Protein AF-A0A534NKT2-F1 (afdb_monomer)

Secondary structure (DSSP, 8-state):
--HHHHHHHHHH-TTTEEEEEEETTEEEEEE-GGGHHHHHHHHHHSTT---EEEEEEEEE-TT--STTSSSTTTTTS---HHHHTTSPPPSS-EEEEEEEEETTTTEEE-

Foldseek 3Di:
DVVVVVVVCCVVPVVFFPDWDADPQATETHGDPVCVVVSVCCCCVHPVVQVDFPDKDKDFCQQPDDPVPDDVVVVPDCPDPVVSVPGDGDVVRMDIDTWTAHPPVRGIYD

Radius of gyration: 16.21 Å; Cα contacts (8 Å, |Δi|>4): 153; chains: 1; bounding box: 29×30×46 Å

pLDDT: mean 83.08, std 17.92, range [39.78, 97.94]

Solvent-accessible surface area (backbone atoms only — not comparable to full-atom values): 6521 Å² total; per-residue (Å²): 126,48,60,70,58,56,50,52,44,44,73,76,35,51,91,39,48,76,48,71,49,77,55,100,75,47,40,36,57,45,58,42,78,89,45,48,66,59,49,53,47,48,36,31,75,39,94,62,36,33,72,40,78,76,51,75,50,76,45,81,32,54,65,48,85,51,79,91,61,27,71,71,46,58,76,76,43,87,72,55,71,75,69,56,74,74,50,70,72,41,86,80,34,66,47,77,44,55,33,33,26,9,82,86,74,71,42,54,46,48

Structure (mmCIF, N/CA/C/O backbone):
data_AF-A0A534NKT2-F1
#
_entry.id   AF-A0A534NKT2-F1
#
loop_
_atom_site.group_PDB
_atom_site.id
_atom_site.type_symbol
_atom_site.label_atom_id
_atom_site.label_alt_id
_atom_site.label_comp_id
_atom_site.label_asym_id
_atom_site.label_entity_id
_atom_site.label_seq_id
_atom_site.pdbx_PDB_ins_code
_atom_site.Cartn_x
_atom_site.Cartn_y
_atom_site.Cartn_z
_atom_site.occupancy
_atom_site.B_iso_or_equiv
_atom_site.auth_seq_id
_atom_site.auth_comp_id
_atom_site.auth_asym_id
_atom_site.auth_atom_id
_atom_site.pdbx_PDB_model_num
ATOM 1 N N . MET A 1 1 ? 0.433 12.984 10.868 1.00 61.69 1 MET A N 1
ATOM 2 C CA . MET A 1 1 ? 1.452 12.058 10.331 1.00 61.69 1 MET A CA 1
ATOM 3 C C . MET A 1 1 ? 1.027 10.644 10.672 1.00 61.69 1 MET A C 1
ATOM 5 O O . MET A 1 1 ? 0.482 10.448 11.755 1.00 61.69 1 MET A O 1
ATOM 9 N N . ALA A 1 2 ? 1.189 9.703 9.745 1.00 78.62 2 ALA A N 1
ATOM 10 C CA . ALA A 1 2 ? 0.714 8.323 9.889 1.00 78.62 2 ALA A CA 1
ATOM 11 C C . ALA A 1 2 ? 1.877 7.336 10.116 1.00 78.62 2 ALA A C 1
ATOM 13 O O . ALA A 1 2 ? 1.708 6.138 9.929 1.00 78.62 2 ALA A O 1
ATOM 14 N N . GLN A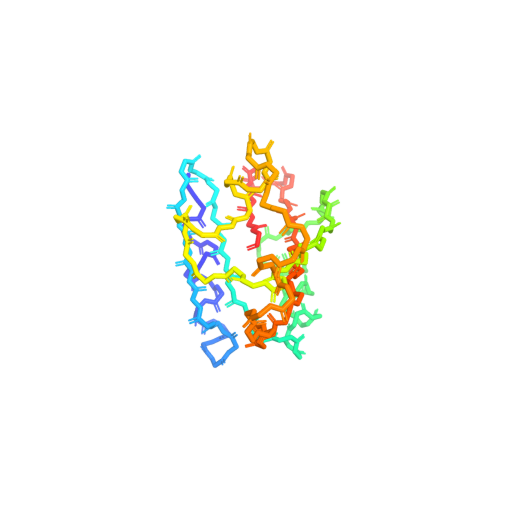 1 3 ? 3.027 7.832 10.590 1.00 86.38 3 GLN A N 1
ATOM 15 C CA . GLN A 1 3 ? 4.228 7.047 10.903 1.00 86.38 3 GLN A CA 1
ATOM 16 C C . GLN A 1 3 ? 3.937 5.780 11.726 1.00 86.38 3 GLN A C 1
ATOM 18 O O . GLN A 1 3 ? 4.457 4.718 11.410 1.00 86.38 3 GLN A O 1
ATOM 23 N N . ALA A 1 4 ? 3.012 5.849 12.688 1.00 89.69 4 ALA A N 1
ATOM 24 C CA . ALA A 1 4 ? 2.597 4.689 13.481 1.00 89.69 4 ALA A CA 1
ATOM 25 C C . ALA A 1 4 ? 2.053 3.514 12.638 1.00 89.69 4 ALA A C 1
ATOM 27 O O . ALA A 1 4 ? 2.177 2.365 13.041 1.00 89.69 4 ALA A O 1
ATOM 28 N N . LEU A 1 5 ? 1.456 3.776 11.469 1.00 91.69 5 LEU A N 1
ATOM 29 C CA . LEU A 1 5 ? 0.996 2.732 10.544 1.00 91.69 5 LEU A CA 1
ATOM 30 C C . LEU A 1 5 ? 2.153 2.109 9.766 1.00 91.69 5 LEU A C 1
ATOM 32 O O . LEU A 1 5 ? 2.127 0.912 9.493 1.00 91.69 5 LEU A O 1
ATOM 36 N N . VAL A 1 6 ? 3.160 2.911 9.421 1.00 92.81 6 VAL A N 1
ATOM 37 C CA . VAL A 1 6 ? 4.388 2.418 8.787 1.00 92.81 6 VAL A CA 1
ATOM 38 C C . VAL A 1 6 ? 5.133 1.506 9.758 1.00 92.81 6 VAL A C 1
ATOM 40 O O . VAL A 1 6 ? 5.539 0.412 9.373 1.00 92.81 6 VAL A O 1
ATOM 43 N N . ASP A 1 7 ? 5.253 1.923 11.018 1.00 93.81 7 ASP A N 1
ATOM 44 C CA . ASP A 1 7 ? 5.906 1.138 12.067 1.00 93.81 7 ASP A CA 1
ATOM 45 C C . ASP A 1 7 ? 5.126 -0.158 12.339 1.00 93.81 7 ASP A C 1
ATOM 47 O O . ASP A 1 7 ? 5.702 -1.242 12.296 1.00 93.81 7 ASP A O 1
ATOM 51 N N . LEU A 1 8 ? 3.791 -0.079 12.447 1.00 94.44 8 LEU A N 1
ATOM 52 C CA . LEU A 1 8 ? 2.919 -1.251 12.583 1.00 94.44 8 LEU A CA 1
ATOM 53 C C . LEU A 1 8 ? 3.139 -2.281 11.460 1.00 94.44 8 LEU A C 1
ATOM 55 O O . LEU A 1 8 ? 3.193 -3.484 11.721 1.00 94.44 8 LEU A O 1
ATOM 59 N N . LEU A 1 9 ? 3.256 -1.826 10.209 1.00 95.25 9 LEU A N 1
ATOM 60 C CA . LEU A 1 9 ? 3.508 -2.706 9.067 1.00 95.25 9 LEU A CA 1
ATOM 61 C C . LEU A 1 9 ? 4.918 -3.298 9.097 1.00 95.25 9 LEU A C 1
ATOM 63 O O . LEU A 1 9 ? 5.078 -4.478 8.804 1.00 95.25 9 LEU A O 1
ATOM 67 N N . ARG A 1 10 ? 5.934 -2.520 9.478 1.00 94.75 10 ARG A N 1
ATOM 68 C CA . ARG A 1 10 ? 7.313 -3.018 9.607 1.00 94.75 10 ARG A CA 1
ATOM 69 C C . ARG A 1 10 ? 7.442 -4.086 10.690 1.00 94.75 10 ARG A C 1
ATOM 71 O O . ARG A 1 10 ? 8.152 -5.064 10.473 1.00 94.75 10 ARG A O 1
ATOM 78 N N . ASP A 1 11 ? 6.734 -3.926 11.803 1.00 96.00 11 ASP A N 1
ATOM 79 C CA . ASP A 1 11 ? 6.794 -4.864 12.925 1.00 96.00 11 ASP A CA 1
ATOM 80 C C . ASP A 1 11 ? 6.085 -6.188 12.610 1.00 96.00 11 ASP A C 1
ATOM 82 O O . ASP A 1 11 ? 6.589 -7.257 12.949 1.00 96.00 11 ASP A O 1
ATOM 86 N N . ASN A 1 12 ? 4.940 -6.137 11.920 1.00 97.00 12 ASN A N 1
ATOM 87 C CA . ASN A 1 12 ? 4.133 -7.329 11.623 1.00 97.00 12 ASN A CA 1
ATOM 88 C C . ASN A 1 12 ? 4.497 -8.003 10.287 1.00 97.00 12 ASN A C 1
ATOM 90 O O . ASN A 1 12 ? 4.255 -9.195 10.120 1.00 97.00 12 ASN A O 1
ATOM 94 N N . PHE A 1 13 ? 5.085 -7.266 9.340 1.00 96.88 13 PHE A N 1
ATOM 95 C CA . PHE A 1 13 ? 5.358 -7.723 7.970 1.00 96.88 13 PHE A CA 1
ATOM 96 C C . PHE A 1 13 ? 6.792 -7.410 7.522 1.00 96.88 13 PHE A C 1
ATOM 98 O O . PHE A 1 13 ? 7.027 -7.051 6.367 1.00 96.88 13 PHE A O 1
ATOM 105 N N . LYS A 1 14 ? 7.767 -7.559 8.425 1.00 94.75 14 LYS A N 1
ATOM 106 C CA . LYS A 1 14 ? 9.173 -7.180 8.204 1.00 94.75 14 LYS A CA 1
ATOM 107 C C . LYS A 1 14 ? 9.761 -7.674 6.877 1.00 94.75 14 LYS A C 1
ATOM 109 O O . LYS A 1 14 ? 10.390 -6.900 6.168 1.00 94.75 14 LYS A O 1
ATOM 114 N N . GLU A 1 15 ? 9.525 -8.936 6.527 1.00 95.50 15 GLU A N 1
ATOM 115 C CA . GLU A 1 15 ? 10.055 -9.542 5.294 1.00 95.50 15 GLU A CA 1
ATOM 116 C C . GLU A 1 15 ? 9.330 -9.070 4.025 1.00 95.50 15 GLU A C 1
ATOM 118 O O . GLU A 1 15 ? 9.883 -9.136 2.924 1.00 95.50 15 GLU A O 1
ATOM 123 N N . ALA A 1 16 ? 8.087 -8.601 4.162 1.00 96.94 16 ALA A N 1
ATOM 124 C CA . ALA A 1 16 ? 7.276 -8.130 3.049 1.00 96.94 16 ALA A CA 1
ATOM 125 C C . ALA A 1 16 ? 7.453 -6.634 2.776 1.00 96.94 16 ALA A C 1
ATOM 127 O O . ALA A 1 16 ? 7.267 -6.218 1.635 1.00 96.94 16 ALA A O 1
ATOM 128 N N . VAL A 1 17 ? 7.803 -5.826 3.781 1.00 96.75 17 VAL A N 1
ATOM 129 C CA . VAL A 1 17 ? 8.064 -4.390 3.613 1.00 96.75 17 VAL A CA 1
ATOM 130 C C . VAL A 1 17 ? 9.444 -4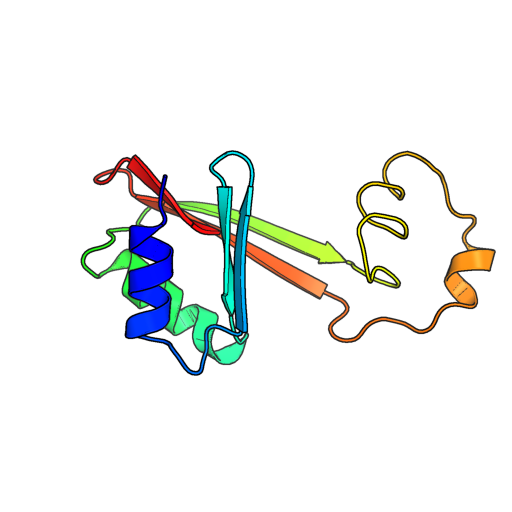.185 2.985 1.00 96.75 17 VAL A C 1
ATOM 132 O O . VAL A 1 17 ? 10.470 -4.467 3.593 1.00 96.75 17 VAL A O 1
ATOM 135 N N . LEU A 1 18 ? 9.467 -3.664 1.759 1.00 94.69 18 LEU A N 1
ATOM 136 C CA . LEU A 1 18 ? 10.690 -3.408 0.993 1.00 94.69 18 LEU A CA 1
ATOM 137 C C . LEU A 1 18 ? 11.260 -2.017 1.280 1.00 94.69 18 LEU A C 1
ATOM 139 O O . LEU A 1 18 ? 12.472 -1.842 1.381 1.00 94.69 18 LEU A O 1
ATOM 143 N N . SER A 1 19 ? 10.390 -1.015 1.398 1.00 93.31 19 SER A N 1
ATOM 144 C CA . SER A 1 19 ? 10.766 0.353 1.750 1.00 93.31 19 SER A CA 1
ATOM 145 C C . SER A 1 19 ? 9.549 1.146 2.219 1.00 93.31 19 SER A C 1
ATOM 147 O O . SER A 1 19 ? 8.405 0.707 2.091 1.00 93.31 19 SER A O 1
ATOM 149 N N . SER A 1 20 ? 9.780 2.333 2.771 1.00 92.75 20 SER A N 1
ATOM 150 C CA . SER A 1 20 ? 8.711 3.293 3.026 1.00 92.75 20 SER A CA 1
ATOM 151 C C . SER A 1 20 ? 9.196 4.709 2.770 1.00 92.75 20 SER A C 1
ATOM 153 O O . SER A 1 20 ? 10.379 5.011 2.932 1.00 92.75 20 SER A O 1
ATOM 155 N N . HIS A 1 21 ? 8.270 5.582 2.414 1.00 87.81 21 HIS A N 1
ATOM 156 C CA . HIS A 1 21 ? 8.533 6.975 2.106 1.00 87.81 21 HIS A CA 1
ATOM 157 C C . HIS A 1 21 ? 7.457 7.853 2.737 1.00 87.81 21 HIS A C 1
ATOM 159 O O . HIS A 1 21 ? 6.290 7.472 2.781 1.00 87.81 21 HIS A O 1
ATOM 165 N N . SER A 1 22 ? 7.863 9.028 3.206 1.00 87.75 22 SER A N 1
ATOM 166 C CA . SER A 1 22 ? 6.963 10.034 3.755 1.00 87.75 22 SER A CA 1
ATOM 167 C C . SER A 1 22 ? 7.204 11.343 3.028 1.00 87.75 22 SER A C 1
ATOM 169 O O . SER A 1 22 ? 8.303 11.897 3.088 1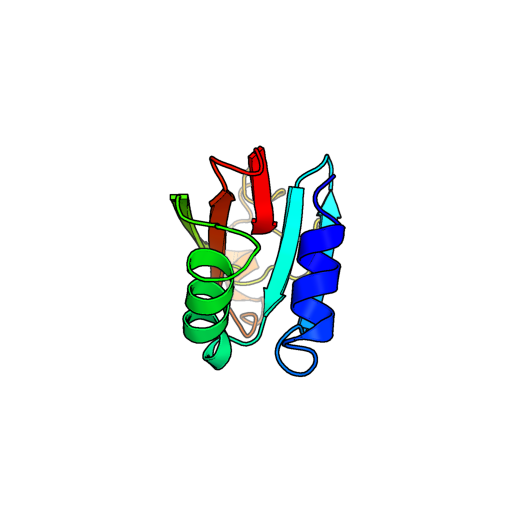.00 87.75 22 SER A O 1
ATOM 171 N N . HIS A 1 23 ? 6.193 11.847 2.325 1.00 83.62 23 HIS A N 1
ATOM 172 C CA . HIS A 1 23 ? 6.297 13.138 1.653 1.00 83.62 23 HIS A CA 1
ATOM 173 C C . HIS A 1 23 ? 5.006 13.924 1.772 1.00 83.62 23 HIS A C 1
ATOM 175 O O . HIS A 1 23 ? 3.941 13.460 1.381 1.00 83.62 23 HIS A O 1
ATOM 181 N N . ARG A 1 24 ? 5.098 15.141 2.321 1.00 85.38 24 ARG A N 1
ATOM 182 C CA . ARG A 1 24 ? 3.952 16.056 2.498 1.00 85.38 24 ARG A CA 1
ATOM 183 C C . ARG A 1 24 ? 2.761 15.411 3.232 1.00 85.38 24 ARG A C 1
ATOM 185 O O . ARG A 1 24 ? 1.611 15.740 2.963 1.00 85.38 24 ARG A O 1
ATOM 192 N N . GLY A 1 25 ? 3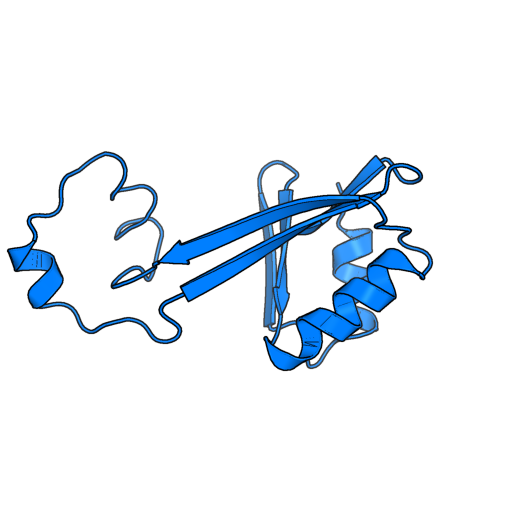.043 14.507 4.174 1.00 82.25 25 GLY A N 1
ATOM 193 C CA . GLY A 1 25 ? 2.028 13.795 4.956 1.00 82.25 25 GLY A CA 1
ATOM 194 C C . GLY A 1 25 ? 1.379 12.604 4.243 1.00 82.25 25 GLY A C 1
ATOM 195 O O . GLY A 1 25 ? 0.418 12.045 4.772 1.00 82.25 25 GLY A O 1
ATOM 196 N N . ASP A 1 26 ? 1.891 12.218 3.075 1.00 84.00 26 ASP A N 1
ATOM 197 C CA . ASP A 1 26 ? 1.541 10.988 2.373 1.00 84.00 26 ASP A CA 1
ATOM 198 C C . ASP A 1 26 ? 2.554 9.897 2.736 1.00 84.00 26 ASP A C 1
ATOM 200 O O . ASP A 1 26 ? 3.714 9.946 2.321 1.00 84.00 26 ASP A O 1
ATOM 204 N N . GLU A 1 27 ? 2.110 8.947 3.557 1.00 91.94 27 GLU A N 1
ATOM 205 C CA . GLU A 1 27 ? 2.904 7.777 3.924 1.00 91.94 27 GLU A CA 1
ATOM 206 C C . GLU A 1 27 ? 2.695 6.685 2.878 1.00 91.94 27 GLU A C 1
ATOM 208 O O . GLU A 1 27 ? 1.561 6.260 2.630 1.00 91.94 27 GLU A O 1
ATOM 213 N N . VAL A 1 28 ? 3.794 6.221 2.297 1.00 93.19 28 VAL A N 1
ATOM 214 C CA . VAL A 1 28 ? 3.820 5.157 1.296 1.00 93.19 28 VAL A CA 1
ATOM 215 C C . VAL A 1 28 ? 4.653 3.998 1.826 1.00 93.19 28 VAL A C 1
ATOM 217 O O . VAL A 1 28 ? 5.776 4.207 2.291 1.00 93.19 28 VAL A O 1
ATOM 220 N N . VAL A 1 29 ? 4.137 2.776 1.730 1.00 95.50 29 VAL A N 1
ATOM 221 C CA . VAL A 1 29 ? 4.859 1.550 2.085 1.00 95.50 29 VAL A CA 1
ATOM 222 C C . VAL A 1 29 ? 4.931 0.647 0.862 1.00 95.50 29 VAL A C 1
ATOM 224 O O . VAL A 1 29 ? 3.924 0.171 0.348 1.00 95.50 29 VAL A O 1
ATOM 227 N N . VAL A 1 30 ? 6.148 0.389 0.390 1.00 95.25 30 VAL A N 1
ATOM 228 C CA . VAL A 1 30 ? 6.385 -0.536 -0.717 1.00 95.25 30 VAL A CA 1
ATOM 229 C C . VAL A 1 30 ? 6.490 -1.937 -0.147 1.00 95.25 30 VAL A C 1
ATOM 231 O O . VAL A 1 30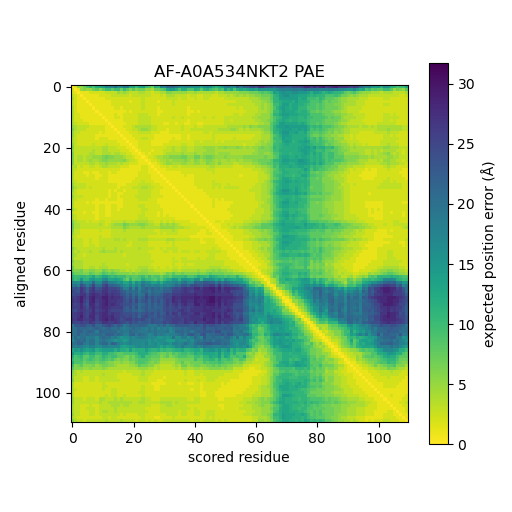 ? 7.320 -2.198 0.726 1.00 95.25 30 VAL A O 1
ATOM 234 N N . VAL A 1 31 ? 5.663 -2.845 -0.656 1.00 96.56 31 VAL A N 1
ATOM 235 C CA . VAL A 1 31 ? 5.581 -4.224 -0.172 1.00 96.56 31 VAL A CA 1
ATOM 236 C C . VAL A 1 31 ? 5.762 -5.231 -1.299 1.00 96.56 31 VAL A C 1
ATOM 238 O O . VAL A 1 31 ? 5.580 -4.919 -2.478 1.00 96.56 31 VAL A O 1
ATOM 241 N N . ARG A 1 32 ? 6.099 -6.465 -0.931 1.00 95.88 32 ARG A N 1
ATOM 242 C CA . ARG A 1 32 ? 6.079 -7.610 -1.839 1.00 95.88 32 ARG A CA 1
ATOM 243 C C . ARG A 1 32 ? 4.665 -7.867 -2.355 1.00 95.88 32 ARG A C 1
ATOM 245 O O . ARG A 1 32 ? 3.689 -7.797 -1.605 1.00 95.88 32 ARG A O 1
ATOM 252 N N . ARG A 1 33 ? 4.558 -8.193 -3.645 1.00 95.50 33 ARG A N 1
ATOM 253 C CA . ARG A 1 33 ? 3.275 -8.377 -4.342 1.00 95.50 33 ARG A CA 1
ATOM 254 C C . ARG A 1 33 ? 2.429 -9.469 -3.690 1.00 95.50 33 ARG A C 1
ATOM 256 O O . ARG A 1 33 ? 1.220 -9.311 -3.549 1.00 95.50 33 ARG A O 1
ATOM 263 N N . GLU A 1 34 ? 3.064 -10.568 -3.315 1.00 97.12 34 GLU A N 1
ATOM 264 C CA . GLU A 1 34 ? 2.445 -11.739 -2.700 1.00 97.12 34 GLU A CA 1
ATOM 265 C C . GLU A 1 34 ? 1.785 -11.432 -1.348 1.00 97.12 34 GLU A C 1
ATOM 267 O O . GLU A 1 34 ? 0.809 -12.082 -0.987 1.00 97.12 34 GLU A O 1
ATOM 272 N N . SER A 1 35 ? 2.246 -10.398 -0.638 1.00 97.62 35 SER A N 1
ATOM 273 C CA . SER A 1 35 ? 1.751 -10.039 0.696 1.00 97.62 35 SER A CA 1
ATOM 274 C C . SER A 1 35 ? 0.623 -9.006 0.679 1.00 97.62 35 SER A C 1
ATOM 276 O O . SER A 1 35 ? 0.012 -8.755 1.716 1.00 97.62 35 SER A O 1
ATOM 278 N N . VAL A 1 36 ? 0.306 -8.407 -0.476 1.00 96.62 36 VAL A N 1
ATOM 279 C CA . VAL A 1 36 ? -0.672 -7.305 -0.578 1.00 96.62 36 VAL A CA 1
ATOM 280 C C . VAL A 1 36 ? -2.030 -7.691 0.009 1.00 96.62 36 VAL A C 1
ATOM 282 O O . VAL A 1 36 ? -2.605 -6.934 0.788 1.00 96.62 36 VAL A O 1
ATOM 285 N N . GLN A 1 37 ? -2.547 -8.877 -0.326 1.00 97.06 37 GLN A N 1
ATOM 286 C CA . GLN A 1 37 ? -3.867 -9.308 0.144 1.00 97.06 37 GLN A CA 1
ATOM 287 C C . GLN A 1 37 ? -3.911 -9.469 1.670 1.00 97.06 37 GLN A C 1
ATOM 289 O O . GLN A 1 37 ? -4.882 -9.051 2.307 1.00 97.06 37 GLN A O 1
ATOM 294 N N . GLU A 1 38 ? -2.873 -10.073 2.246 1.00 97.94 38 GLU A N 1
ATOM 295 C CA . GLU A 1 38 ? -2.760 -10.292 3.686 1.00 97.94 38 GLU A CA 1
ATOM 296 C C . GLU A 1 38 ? -2.632 -8.964 4.436 1.00 97.94 38 GLU A C 1
ATOM 298 O O . GLU A 1 38 ? -3.371 -8.722 5.389 1.00 97.94 38 GLU A O 1
ATOM 303 N N . ILE A 1 39 ? -1.788 -8.058 3.938 1.00 97.44 39 ILE A N 1
ATOM 304 C CA . ILE A 1 39 ? -1.597 -6.720 4.502 1.00 97.44 39 ILE A CA 1
ATOM 305 C C . ILE A 1 39 ? -2.898 -5.913 4.451 1.00 97.44 39 ILE A C 1
ATOM 307 O O . ILE A 1 39 ? -3.295 -5.319 5.454 1.00 97.44 39 ILE A O 1
ATOM 311 N N . CYS A 1 40 ? -3.617 -5.916 3.323 1.00 96.94 40 CYS A N 1
ATOM 312 C CA . CYS A 1 40 ? -4.906 -5.230 3.227 1.00 96.94 40 CYS A CA 1
ATOM 313 C C . CYS A 1 40 ? -5.928 -5.792 4.224 1.00 96.94 40 CYS A C 1
ATOM 315 O O . CYS A 1 40 ? -6.670 -5.021 4.836 1.00 96.94 40 CYS A O 1
ATOM 317 N N . ARG A 1 41 ? -5.964 -7.117 4.418 1.00 97.25 41 ARG A N 1
ATOM 318 C CA . ARG A 1 41 ? -6.841 -7.752 5.412 1.00 97.25 41 ARG A CA 1
ATOM 319 C C . ARG A 1 41 ? -6.457 -7.341 6.833 1.00 97.25 41 ARG A C 1
ATOM 321 O O . ARG A 1 41 ? -7.325 -6.910 7.586 1.00 97.25 41 ARG A O 1
ATOM 328 N N . PHE A 1 42 ? -5.169 -7.392 7.167 1.00 97.50 42 PHE A N 1
ATOM 329 C CA . PHE A 1 42 ? -4.647 -6.965 8.465 1.00 97.50 42 PHE A CA 1
ATOM 330 C C . PHE A 1 42 ? -4.992 -5.502 8.772 1.00 97.50 42 PHE A C 1
ATOM 332 O O . PHE A 1 42 ? -5.510 -5.193 9.844 1.00 97.50 42 PHE A O 1
ATOM 339 N N . LEU A 1 43 ? -4.774 -4.599 7.814 1.00 96.62 43 LEU A N 1
ATOM 340 C CA . LEU A 1 43 ? -5.077 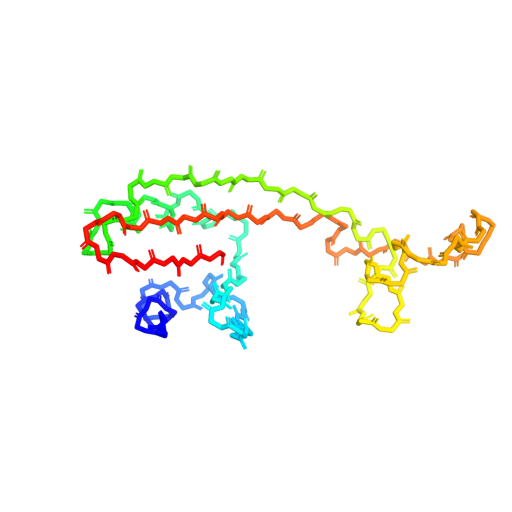-3.178 7.975 1.00 96.62 43 LEU A CA 1
ATOM 341 C C . LEU A 1 43 ? -6.581 -2.918 8.138 1.00 96.62 43 LEU A C 1
ATOM 343 O O . LEU A 1 43 ? -6.973 -2.043 8.913 1.00 96.62 43 LEU A O 1
ATOM 347 N N . LYS A 1 44 ? -7.425 -3.656 7.409 1.00 96.62 44 LYS A N 1
ATOM 348 C CA . LYS A 1 44 ? -8.884 -3.513 7.446 1.00 96.62 44 LYS A CA 1
ATOM 349 C C . LYS A 1 44 ? -9.479 -4.013 8.763 1.00 96.62 44 LYS A C 1
ATOM 351 O O . LYS A 1 44 ? -10.261 -3.289 9.386 1.00 96.62 44 LYS A O 1
ATOM 356 N N . ASP A 1 45 ? -9.131 -5.237 9.151 1.00 96.06 45 ASP A N 1
ATOM 357 C CA . ASP A 1 45 ? -9.792 -5.967 10.238 1.00 96.06 45 ASP A CA 1
ATOM 358 C C . ASP A 1 45 ? -9.093 -5.759 11.594 1.00 96.06 45 ASP A C 1
ATOM 360 O O . ASP A 1 45 ? -9.722 -5.897 12.644 1.00 96.06 45 ASP A O 1
ATOM 364 N N . GLY A 1 46 ? -7.812 -5.381 11.577 1.00 93.44 46 GLY A N 1
ATOM 365 C CA . GLY A 1 46 ? -7.012 -5.117 12.767 1.00 93.44 46 GLY A CA 1
ATOM 366 C C . GLY A 1 46 ? -7.246 -3.739 13.387 1.00 93.44 46 GLY A C 1
ATOM 367 O O . GLY A 1 46 ? -8.201 -3.012 13.091 1.00 93.44 46 GLY A O 1
ATOM 368 N N . GLU A 1 47 ? -6.323 -3.344 14.262 1.00 92.06 47 GLU A N 1
ATOM 369 C CA . GLU A 1 47 ? -6.443 -2.098 15.017 1.00 92.06 47 GLU A CA 1
ATOM 370 C C . GLU A 1 47 ? -6.458 -0.855 14.128 1.00 92.06 47 GLU A C 1
ATOM 372 O O . GLU A 1 47 ? -7.099 0.129 14.493 1.00 92.06 47 GLU A O 1
ATOM 377 N N . ALA A 1 48 ? -5.806 -0.890 12.962 1.00 93.56 48 ALA A N 1
ATOM 378 C CA . ALA A 1 48 ? -5.724 0.237 12.036 1.00 93.56 48 ALA A CA 1
ATOM 379 C C . ALA A 1 48 ? -7.086 0.643 11.437 1.00 93.56 48 ALA A C 1
ATOM 381 O O . ALA A 1 48 ? -7.264 1.809 11.079 1.00 93.56 48 ALA A O 1
ATOM 382 N N . ARG A 1 49 ? -8.069 -0.272 11.379 1.00 96.12 49 ARG A N 1
ATOM 383 C CA . ARG A 1 49 ? -9.435 -0.022 10.874 1.00 96.12 49 ARG A CA 1
ATOM 384 C C . ARG A 1 49 ? -9.454 0.675 9.501 1.00 96.12 49 ARG A C 1
ATOM 386 O O . ARG A 1 49 ? -10.208 1.631 9.303 1.00 96.12 49 ARG A O 1
ATOM 393 N N . MET A 1 50 ? -8.617 0.240 8.560 1.00 96.25 50 MET A N 1
ATOM 394 C CA . MET A 1 50 ? -8.527 0.781 7.193 1.00 96.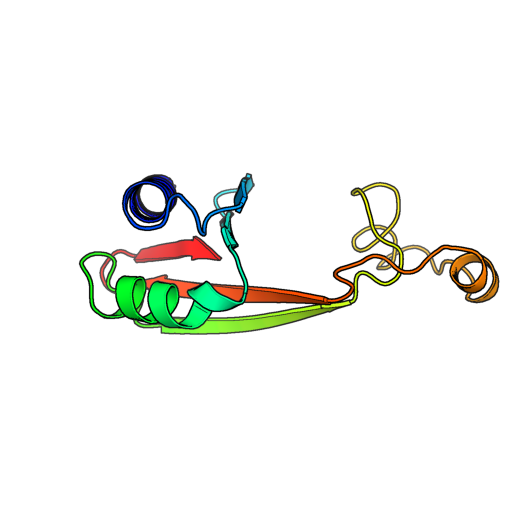25 50 MET A CA 1
ATOM 395 C C . MET A 1 50 ? -9.654 0.236 6.310 1.00 96.25 50 MET A C 1
ATOM 397 O O . MET A 1 50 ? -9.453 -0.622 5.455 1.00 96.25 50 MET A O 1
ATOM 401 N N . GLN A 1 51 ? -10.874 0.696 6.564 1.00 96.12 51 GLN A N 1
ATOM 402 C CA . GLN A 1 51 ? -12.084 0.146 5.946 1.00 96.12 51 GLN A CA 1
ATOM 403 C C . GLN A 1 51 ? -12.440 0.797 4.605 1.00 96.12 51 GLN A C 1
ATOM 405 O O . GLN A 1 51 ? -13.222 0.228 3.846 1.00 96.12 51 GLN A O 1
ATOM 410 N N . LEU A 1 52 ? -11.884 1.976 4.308 1.00 97.06 52 LEU A N 1
ATOM 411 C CA . LEU A 1 52 ? -12.160 2.703 3.075 1.00 97.06 52 LEU A CA 1
ATOM 412 C C . LEU A 1 52 ? -11.003 2.529 2.086 1.00 97.06 52 LEU A C 1
ATOM 414 O O . LEU A 1 52 ? -9.932 3.106 2.268 1.00 97.06 52 LEU A O 1
ATOM 418 N N . LEU A 1 53 ? -11.240 1.786 1.006 1.00 97.06 53 LEU A N 1
ATOM 419 C CA . LEU A 1 53 ? -10.379 1.810 -0.176 1.00 97.06 53 LEU A CA 1
ATOM 420 C C . LEU A 1 53 ? -10.712 3.065 -0.988 1.00 97.06 53 LEU A C 1
ATOM 422 O O . LEU A 1 53 ? -11.811 3.170 -1.527 1.00 97.06 53 LEU A O 1
ATOM 426 N N . ARG A 1 54 ? -9.787 4.026 -1.063 1.00 95.25 54 ARG A N 1
ATOM 427 C CA . ARG A 1 54 ? -10.019 5.284 -1.790 1.00 95.25 54 ARG A CA 1
ATOM 428 C C . ARG A 1 54 ? -9.770 5.129 -3.280 1.00 95.25 54 ARG A C 1
ATOM 430 O O . ARG A 1 54 ? -10.595 5.559 -4.076 1.00 95.25 54 ARG A O 1
ATOM 437 N N . TYR A 1 55 ? -8.647 4.521 -3.651 1.00 95.19 55 TYR A N 1
ATOM 438 C CA . TYR A 1 55 ? -8.348 4.187 -5.040 1.00 95.19 55 TYR A CA 1
ATOM 439 C C . TYR A 1 55 ? -7.293 3.088 -5.142 1.00 95.19 55 TYR A C 1
ATOM 441 O O . TYR A 1 55 ? -6.495 2.873 -4.227 1.00 95.19 55 TYR A O 1
ATOM 449 N N . ILE A 1 56 ? -7.278 2.440 -6.303 1.00 96.38 56 ILE A N 1
ATOM 450 C CA . ILE A 1 56 ? -6.171 1.617 -6.779 1.00 96.38 56 ILE A CA 1
ATOM 451 C C . ILE A 1 56 ? -5.709 2.244 -8.088 1.00 96.38 56 ILE A C 1
ATOM 453 O O . ILE A 1 56 ? -6.530 2.499 -8.968 1.00 96.38 56 ILE A O 1
ATOM 457 N N . ALA A 1 57 ? -4.415 2.514 -8.205 1.00 92.50 57 ALA A N 1
ATOM 458 C CA . ALA A 1 57 ? -3.845 3.126 -9.399 1.00 92.50 57 ALA A CA 1
ATOM 459 C C . ALA A 1 57 ? -2.586 2.379 -9.826 1.00 92.50 57 ALA A C 1
ATOM 461 O O . ALA A 1 57 ? -1.762 2.026 -8.983 1.00 92.50 57 ALA A O 1
ATOM 462 N N . CYS A 1 58 ? -2.434 2.151 -11.130 1.00 89.56 58 CYS A N 1
ATOM 463 C CA . CYS A 1 58 ? -1.230 1.568 -11.703 1.00 89.56 58 CYS A CA 1
ATOM 464 C C . CYS A 1 58 ? -0.444 2.631 -12.467 1.00 89.56 58 CYS A C 1
ATOM 466 O O . CYS A 1 58 ? -1.030 3.414 -13.212 1.00 89.56 58 CYS A O 1
ATOM 468 N N . VAL A 1 59 ? 0.872 2.636 -12.291 1.00 86.81 59 VAL A N 1
ATOM 469 C CA . VAL A 1 59 ? 1.796 3.471 -13.051 1.00 86.81 59 VAL A CA 1
ATOM 470 C C . VAL A 1 59 ? 2.681 2.559 -13.892 1.00 86.81 59 VAL A C 1
ATOM 472 O O . VAL A 1 59 ? 3.334 1.657 -13.361 1.00 86.81 59 VAL A O 1
ATOM 475 N N . ASP A 1 60 ? 2.689 2.798 -15.202 1.00 84.38 60 ASP A N 1
ATOM 476 C CA . ASP A 1 60 ? 3.659 2.209 -16.121 1.00 84.38 60 ASP A CA 1
ATOM 477 C C . ASP A 1 60 ? 4.954 3.018 -16.056 1.00 84.38 60 ASP A C 1
ATOM 479 O O . ASP A 1 60 ? 5.005 4.185 -16.445 1.00 84.38 60 ASP A O 1
ATOM 483 N N . LEU A 1 61 ? 5.994 2.387 -15.527 1.00 79.19 61 LEU A N 1
ATOM 484 C CA . LEU A 1 61 ? 7.311 2.971 -15.360 1.00 79.19 61 LEU A CA 1
ATOM 485 C C . LEU A 1 61 ? 8.257 2.595 -16.493 1.00 79.19 61 LEU A C 1
ATOM 487 O O . LEU A 1 61 ? 9.448 2.670 -16.252 1.00 79.19 61 LEU A O 1
ATOM 491 N N . LEU A 1 62 ? 7.765 2.179 -17.670 1.00 75.50 62 LEU A N 1
ATOM 492 C CA . LEU A 1 62 ? 8.501 1.747 -18.874 1.00 75.50 62 LEU A CA 1
ATOM 493 C C . LEU A 1 62 ? 10.039 1.902 -18.829 1.00 75.50 62 LEU A C 1
ATOM 495 O O . LEU A 1 62 ? 10.737 0.901 -18.955 1.00 75.50 62 LEU A O 1
ATOM 499 N N . THR A 1 63 ? 10.562 3.122 -18.625 1.00 72.31 63 THR A N 1
ATOM 500 C CA . THR A 1 63 ? 12.005 3.421 -18.491 1.00 72.31 63 THR A CA 1
ATOM 501 C C . THR A 1 63 ? 12.391 4.303 -17.274 1.00 72.31 63 THR A C 1
ATOM 503 O O . THR A 1 63 ? 13.394 5.015 -17.338 1.00 72.31 63 THR A O 1
ATOM 506 N N . TYR A 1 64 ? 11.575 4.389 -16.220 1.00 65.69 64 TYR A N 1
ATOM 507 C CA . TYR A 1 64 ? 11.719 5.339 -15.106 1.00 65.69 64 TYR A CA 1
ATOM 508 C C . TYR A 1 64 ? 12.482 4.767 -13.906 1.00 65.69 64 TYR A C 1
ATOM 510 O O . TYR A 1 64 ? 11.973 3.865 -13.243 1.00 65.69 64 TYR A O 1
ATOM 518 N N . ASP A 1 65 ? 13.628 5.370 -13.564 1.00 59.41 65 ASP A N 1
ATOM 519 C CA . ASP A 1 65 ? 14.436 4.970 -12.398 1.00 59.41 65 ASP A CA 1
ATOM 520 C C . ASP A 1 65 ? 14.527 6.030 -11.281 1.00 59.41 65 ASP A C 1
ATOM 522 O O . ASP A 1 65 ? 14.577 5.661 -10.111 1.00 59.41 65 ASP A O 1
ATOM 526 N N . THR A 1 66 ? 14.522 7.337 -11.585 1.00 53.19 66 THR A N 1
ATOM 527 C CA . THR A 1 66 ? 14.568 8.437 -10.588 1.00 53.19 66 THR A CA 1
ATOM 528 C C . THR A 1 66 ? 13.912 9.713 -11.130 1.00 53.19 66 THR A C 1
ATOM 530 O O . THR A 1 66 ? 13.827 9.873 -12.345 1.00 53.19 66 THR A O 1
ATOM 533 N N . GLU A 1 67 ? 13.469 10.632 -10.252 1.00 46.72 67 GLU A N 1
ATOM 534 C CA . GLU A 1 67 ? 12.650 11.838 -10.554 1.00 46.72 67 GLU A CA 1
ATOM 535 C C . GLU A 1 67 ? 13.138 12.720 -11.722 1.00 46.72 67 GLU A C 1
ATOM 537 O O . GLU A 1 67 ? 12.358 13.475 -12.297 1.00 46.72 67 GLU A O 1
ATOM 542 N N . MET A 1 68 ? 14.398 12.591 -12.136 1.00 39.78 68 MET A N 1
ATOM 543 C CA . MET A 1 68 ? 14.975 13.297 -13.283 1.00 39.78 68 MET A CA 1
ATOM 544 C C . MET A 1 68 ? 14.716 12.638 -14.650 1.00 39.78 68 MET A C 1
ATOM 546 O O . MET A 1 68 ? 15.001 13.254 -15.675 1.00 39.78 68 MET A O 1
ATOM 550 N N . THR A 1 69 ? 14.204 11.405 -14.715 1.00 43.34 69 THR A N 1
ATOM 551 C CA . THR A 1 69 ? 14.100 10.651 -15.981 1.00 43.34 69 THR A CA 1
ATOM 552 C C . THR A 1 69 ? 12.738 10.017 -16.269 1.00 43.34 69 THR A C 1
ATOM 554 O O . THR A 1 69 ? 12.630 9.222 -17.203 1.00 43.34 69 THR A O 1
ATOM 557 N N . GLY A 1 70 ? 11.661 10.396 -15.571 1.00 41.44 70 GLY A N 1
ATOM 558 C CA . GLY A 1 70 ? 10.316 9.948 -15.962 1.00 41.44 70 GLY A CA 1
ATOM 559 C C . GLY A 1 70 ? 9.206 10.210 -14.944 1.00 41.44 70 GLY A C 1
ATOM 560 O O . GLY A 1 70 ? 9.438 10.738 -13.871 1.00 41.44 70 GLY A O 1
ATOM 561 N N . GLY A 1 71 ? 7.956 9.948 -15.307 1.00 40.59 71 GLY A N 1
ATOM 562 C CA . GLY A 1 71 ? 6.774 10.285 -14.502 1.00 40.59 71 GLY A CA 1
ATOM 563 C C . GLY A 1 71 ? 6.494 11.792 -14.421 1.00 40.59 71 GLY A C 1
ATOM 564 O O . GLY A 1 71 ? 5.629 12.288 -15.134 1.00 40.59 71 GLY A O 1
ATOM 565 N N . GLY A 1 72 ? 7.248 12.533 -13.605 1.00 40.66 72 GLY A N 1
ATOM 566 C CA . GLY A 1 72 ? 7.114 13.993 -13.474 1.00 40.66 72 GLY A CA 1
ATOM 567 C C . GLY A 1 72 ? 7.575 14.759 -14.719 1.00 40.66 72 GLY A C 1
ATOM 568 O O . GLY A 1 72 ? 6.929 15.718 -15.132 1.00 40.66 72 GLY A O 1
ATOM 569 N N . ALA A 1 73 ? 8.643 14.282 -15.368 1.00 41.47 73 ALA A N 1
ATOM 570 C CA . ALA A 1 73 ? 9.136 14.826 -16.636 1.00 41.47 73 ALA A CA 1
ATOM 571 C C . ALA A 1 73 ? 8.349 14.324 -17.865 1.00 41.47 73 ALA A C 1
ATOM 573 O O . ALA A 1 73 ? 8.340 14.994 -18.890 1.00 41.47 73 ALA A O 1
ATOM 574 N N . LEU A 1 74 ? 7.658 13.177 -17.767 1.00 42.81 74 LEU A N 1
ATOM 575 C CA . LEU A 1 74 ? 6.813 12.647 -18.855 1.00 42.81 74 LEU A CA 1
ATOM 576 C C . LEU A 1 74 ? 5.452 13.342 -18.942 1.00 42.81 74 LEU A C 1
ATOM 578 O O . LEU A 1 74 ? 4.801 13.273 -19.978 1.00 42.81 74 LEU A O 1
ATOM 582 N N . ALA A 1 75 ? 5.022 14.012 -17.871 1.00 43.34 75 ALA A N 1
ATOM 583 C CA . ALA A 1 75 ? 3.823 14.839 -17.893 1.00 43.34 75 ALA A CA 1
ATOM 584 C C . ALA A 1 75 ? 4.056 16.219 -18.540 1.00 43.34 75 ALA A C 1
ATOM 586 O O . ALA A 1 75 ? 3.082 16.918 -18.806 1.00 43.34 75 ALA A O 1
ATOM 587 N N . SER A 1 76 ? 5.312 16.631 -18.773 1.00 44.22 76 SER A N 1
ATOM 588 C CA . SER A 1 76 ? 5.628 17.990 -19.242 1.00 44.22 76 SER A CA 1
ATOM 589 C C . SER A 1 76 ? 6.586 18.083 -20.429 1.00 44.22 76 SER A C 1
ATOM 591 O O . SER A 1 76 ? 6.534 19.088 -21.128 1.00 44.22 76 SER A O 1
ATOM 593 N N . ASN A 1 77 ? 7.394 17.061 -20.719 1.00 47.72 77 ASN A N 1
ATOM 594 C CA . ASN A 1 77 ? 8.224 17.014 -21.919 1.00 47.72 77 ASN A CA 1
ATOM 595 C C . ASN A 1 77 ? 7.963 15.704 -22.661 1.00 47.72 77 ASN A C 1
ATOM 597 O O . ASN A 1 77 ? 8.288 14.623 -22.168 1.00 47.72 77 ASN A O 1
ATOM 601 N N . GLU A 1 78 ? 7.381 15.807 -23.854 1.00 50.06 78 GLU A N 1
ATOM 602 C CA . GLU A 1 78 ? 7.280 14.706 -24.807 1.00 50.06 78 GLU A CA 1
ATOM 603 C C . GLU A 1 78 ? 8.692 14.189 -25.105 1.00 50.06 78 GLU A C 1
ATOM 605 O O . GLU A 1 78 ? 9.413 14.746 -25.928 1.00 50.06 78 GLU A O 1
ATOM 610 N N . VAL A 1 79 ? 9.129 13.140 -24.406 1.00 56.12 79 VAL A N 1
ATOM 611 C CA . VAL A 1 79 ? 10.310 12.389 -24.830 1.00 56.12 79 VAL A CA 1
ATOM 612 C C . VAL A 1 79 ? 9.904 11.706 -26.132 1.00 56.12 79 VAL A C 1
ATOM 614 O O . VAL A 1 79 ? 8.971 10.894 -26.108 1.00 56.12 79 VAL A O 1
ATOM 617 N N . PRO A 1 80 ? 10.540 12.019 -27.273 1.00 61.12 80 PRO A N 1
ATOM 618 C CA . PRO A 1 80 ? 10.140 11.433 -28.538 1.00 61.12 80 PRO A CA 1
ATOM 619 C C . PRO A 1 80 ? 10.203 9.906 -28.467 1.00 61.12 80 PRO A C 1
ATOM 621 O O . PRO A 1 80 ? 11.140 9.335 -27.907 1.00 61.12 80 PRO A O 1
ATOM 624 N N . ALA A 1 81 ? 9.222 9.225 -29.061 1.00 58.66 81 ALA A N 1
ATOM 625 C CA . ALA A 1 81 ? 9.092 7.767 -28.975 1.00 58.66 81 ALA A CA 1
ATOM 626 C C . ALA A 1 81 ? 10.373 7.000 -29.384 1.00 58.66 81 ALA A C 1
ATOM 628 O O . ALA A 1 81 ? 10.627 5.902 -28.885 1.00 58.66 81 ALA A O 1
ATOM 629 N N . TYR A 1 82 ? 11.214 7.589 -30.244 1.00 54.47 82 TYR A N 1
ATOM 630 C CA . TYR A 1 82 ? 12.488 7.007 -30.674 1.00 54.47 82 TYR A C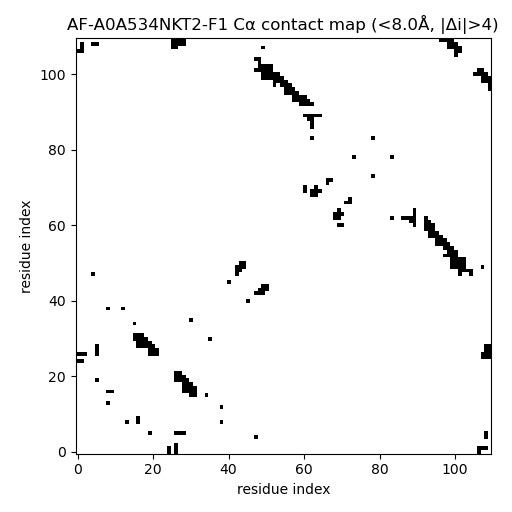A 1
ATOM 631 C C . TYR A 1 82 ? 13.551 6.941 -29.562 1.00 54.47 82 TYR A C 1
ATOM 633 O O . TYR A 1 82 ? 14.393 6.042 -29.585 1.00 54.47 82 TYR A O 1
ATOM 641 N N . ASP A 1 83 ? 13.521 7.855 -28.588 1.00 63.03 83 ASP A N 1
ATOM 642 C CA . ASP A 1 83 ? 14.465 7.871 -27.464 1.00 63.03 83 ASP A CA 1
ATOM 643 C C . ASP A 1 83 ? 14.069 6.867 -26.376 1.00 63.03 83 ASP A C 1
ATOM 645 O O . ASP A 1 83 ? 14.931 6.335 -25.673 1.00 63.03 83 ASP A O 1
ATOM 649 N N . LEU A 1 84 ? 12.775 6.541 -26.276 1.00 61.75 84 LEU A N 1
ATOM 650 C CA . LEU A 1 84 ? 12.272 5.477 -25.403 1.00 61.75 84 LEU A CA 1
ATOM 651 C C . LEU A 1 84 ? 12.625 4.085 -25.939 1.00 61.75 84 LEU A C 1
ATOM 653 O O . LEU A 1 84 ? 12.998 3.216 -25.157 1.00 61.75 84 LEU A O 1
ATOM 657 N N . ALA A 1 85 ? 12.586 3.886 -27.262 1.00 64.00 85 ALA A N 1
ATOM 658 C CA . ALA A 1 85 ? 12.876 2.595 -27.898 1.00 64.00 85 ALA A CA 1
ATOM 659 C C . ALA A 1 85 ? 14.305 2.074 -27.641 1.00 64.00 85 ALA A C 1
ATOM 661 O O . ALA A 1 85 ? 14.565 0.883 -27.797 1.00 64.00 85 ALA A O 1
ATOM 662 N N . LYS A 1 86 ? 15.236 2.956 -27.256 1.00 68.50 86 LYS A N 1
ATOM 663 C CA . LYS A 1 86 ? 16.641 2.614 -26.986 1.00 68.50 86 LYS A CA 1
ATOM 664 C C . LYS A 1 86 ? 16.932 2.312 -25.516 1.00 68.50 86 LYS A C 1
ATOM 666 O O . LYS A 1 86 ? 18.035 1.870 -25.204 1.00 68.50 86 LYS A O 1
ATOM 671 N N . LYS A 1 87 ? 15.990 2.574 -24.608 1.00 71.31 87 LYS A N 1
ATOM 672 C CA . LYS A 1 87 ? 16.177 2.331 -23.176 1.00 71.31 87 LYS A CA 1
ATOM 673 C C . LYS A 1 87 ? 15.682 0.938 -22.818 1.00 71.31 87 LYS A C 1
ATOM 675 O O . LYS A 1 87 ? 14.624 0.509 -23.273 1.00 71.31 87 LYS A O 1
ATOM 680 N N . ALA A 1 88 ? 16.454 0.242 -21.990 1.00 75.06 88 ALA A N 1
ATOM 681 C CA . ALA A 1 88 ? 16.030 -1.044 -21.463 1.00 75.06 88 ALA A CA 1
ATOM 682 C C . ALA A 1 88 ? 14.740 -0.861 -20.640 1.00 75.06 88 ALA A C 1
ATOM 684 O O . ALA A 1 88 ? 14.669 0.077 -19.837 1.00 75.06 88 ALA A O 1
ATOM 685 N N . PRO A 1 89 ? 13.729 -1.726 -20.826 1.00 74.44 89 PRO A N 1
ATOM 686 C CA . PRO A 1 89 ? 12.562 -1.738 -19.963 1.00 74.44 89 PRO A CA 1
ATOM 687 C C . PRO A 1 89 ? 12.965 -1.988 -18.510 1.00 74.44 89 PRO A C 1
ATOM 689 O O . PRO A 1 89 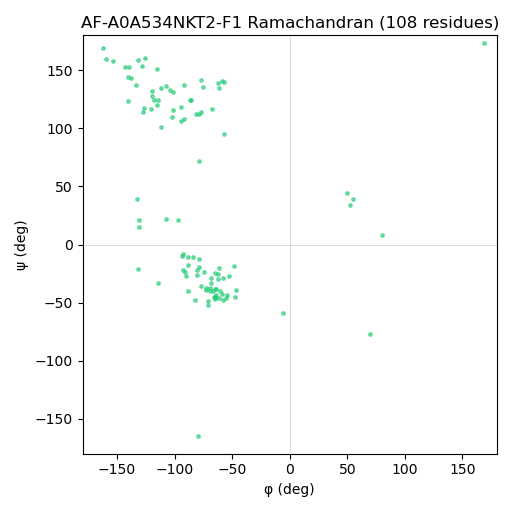? 13.835 -2.817 -18.232 1.00 74.44 89 PRO A O 1
ATOM 692 N N . ARG A 1 90 ? 12.312 -1.292 -17.581 1.00 77.81 90 ARG A N 1
ATOM 693 C CA . ARG A 1 90 ? 12.489 -1.536 -16.148 1.00 77.81 90 ARG A CA 1
ATOM 694 C C . ARG A 1 90 ? 11.741 -2.789 -15.711 1.00 77.81 90 ARG A C 1
ATOM 696 O O . ARG A 1 90 ? 10.584 -2.971 -16.079 1.00 77.81 90 ARG A O 1
ATOM 703 N N . GLU A 1 91 ? 12.349 -3.558 -14.810 1.00 82.31 91 GLU A N 1
ATOM 704 C CA . GLU A 1 91 ? 11.670 -4.616 -14.062 1.00 82.31 91 GLU A CA 1
ATOM 705 C C . GLU A 1 91 ? 11.684 -4.324 -12.547 1.00 82.31 91 GLU A C 1
ATOM 707 O O . GLU A 1 91 ? 12.760 -4.130 -11.978 1.00 82.31 91 GLU A O 1
ATOM 712 N N . PRO A 1 92 ? 10.519 -4.273 -11.865 1.00 85.38 92 PRO A N 1
ATOM 713 C CA . PRO A 1 92 ? 9.168 -4.414 -12.416 1.00 85.38 92 PRO A CA 1
ATOM 714 C C . PRO A 1 92 ? 8.703 -3.154 -13.170 1.00 85.38 92 PRO A C 1
ATOM 716 O O . PRO A 1 92 ? 8.835 -2.033 -12.668 1.00 85.38 92 PRO A O 1
ATOM 719 N N . ARG A 1 93 ? 8.097 -3.335 -14.352 1.00 85.12 93 ARG A N 1
ATOM 720 C CA . ARG A 1 93 ? 7.573 -2.231 -15.183 1.00 85.12 93 ARG A CA 1
ATOM 721 C C . ARG A 1 93 ? 6.389 -1.506 -14.550 1.00 85.12 93 ARG A C 1
ATOM 723 O O . ARG A 1 93 ? 6.277 -0.289 -14.645 1.00 85.12 93 ARG A O 1
ATOM 730 N N . PHE A 1 94 ? 5.494 -2.252 -13.916 1.00 88.25 94 PHE A N 1
ATOM 731 C CA . PHE A 1 94 ? 4.258 -1.712 -13.362 1.00 88.25 94 PHE A CA 1
ATOM 732 C C . PHE A 1 94 ? 4.354 -1.587 -11.850 1.00 88.25 94 PHE A C 1
ATOM 734 O O . PHE A 1 94 ? 4.727 -2.538 -11.160 1.00 88.25 94 PHE A O 1
ATOM 741 N N . GLN A 1 95 ? 3.955 -0.432 -11.329 1.00 90.06 95 GLN A N 1
ATOM 742 C CA . GLN A 1 95 ? 3.733 -0.238 -9.901 1.00 90.06 95 GLN A CA 1
ATOM 743 C C . GLN A 1 95 ? 2.253 -0.029 -9.633 1.00 90.06 95 GLN A C 1
ATOM 745 O O . GLN A 1 95 ? 1.590 0.720 -10.343 1.00 90.06 95 GLN A O 1
ATOM 750 N N . LEU A 1 96 ? 1.732 -0.706 -8.614 1.00 94.25 96 LEU A N 1
ATOM 751 C CA . LEU A 1 96 ? 0.334 -0.630 -8.210 1.00 94.25 96 LEU A CA 1
ATOM 752 C C . LEU A 1 96 ? 0.266 -0.015 -6.812 1.00 94.25 96 LEU A C 1
ATOM 754 O O . LEU A 1 96 ? 0.853 -0.554 -5.878 1.00 94.25 96 LEU A O 1
ATOM 758 N N . GLY A 1 97 ? -0.425 1.113 -6.679 1.00 94.62 97 GLY A N 1
ATOM 759 C CA . GLY A 1 97 ? -0.647 1.795 -5.408 1.00 94.62 97 GLY A CA 1
ATOM 760 C C . GLY A 1 97 ? -2.041 1.504 -4.868 1.00 94.62 97 GLY A C 1
ATOM 761 O O . GLY A 1 97 ? -3.026 1.664 -5.594 1.00 94.62 97 GLY A O 1
ATOM 762 N N . TYR A 1 98 ? -2.122 1.122 -3.593 1.00 97.06 98 TYR A N 1
ATOM 763 C CA . TYR A 1 98 ? -3.375 0.858 -2.886 1.00 97.06 98 TYR A CA 1
ATOM 764 C C . TYR A 1 98 ? -3.588 1.922 -1.832 1.00 97.06 98 TYR A C 1
ATOM 766 O O . TYR A 1 98 ? -3.026 1.876 -0.746 1.00 97.06 98 TYR A O 1
ATOM 774 N N . ASN A 1 99 ? -4.438 2.890 -2.132 1.00 95.62 99 ASN A N 1
ATOM 775 C CA . ASN A 1 99 ? -4.649 3.984 -1.214 1.00 95.62 99 ASN A CA 1
ATOM 776 C C . ASN A 1 99 ? -5.819 3.671 -0.272 1.00 95.62 99 ASN A C 1
ATOM 778 O O . ASN A 1 99 ? -6.984 3.672 -0.686 1.00 95.62 99 ASN A O 1
ATOM 782 N N . VAL A 1 100 ? -5.505 3.403 0.997 1.00 96.31 100 VAL A N 1
ATOM 783 C CA . VAL A 1 100 ? -6.480 3.010 2.023 1.00 96.31 100 VAL A CA 1
ATOM 784 C C . VAL A 1 100 ? -6.583 4.052 3.132 1.00 96.31 100 VAL A C 1
ATOM 786 O O . VAL A 1 100 ? -5.646 4.798 3.427 1.00 96.31 100 VAL A O 1
ATOM 789 N N . TYR A 1 101 ? -7.762 4.128 3.742 1.00 96.19 101 TYR A N 1
ATOM 790 C CA . TYR A 1 101 ? -8.086 5.115 4.759 1.00 96.19 101 TYR A CA 1
ATOM 791 C C . TYR A 1 101 ? -8.926 4.520 5.884 1.00 96.19 101 TYR A C 1
ATOM 793 O O . TYR A 1 101 ? -9.827 3.703 5.671 1.00 96.19 101 TYR A O 1
ATOM 801 N N . SER A 1 102 ? -8.660 4.997 7.095 1.00 96.50 102 SER A N 1
ATOM 802 C CA . SER A 1 102 ? -9.474 4.735 8.270 1.00 96.50 102 SER A CA 1
ATOM 803 C C . SER A 1 102 ? -10.361 5.936 8.554 1.00 96.50 102 SER A C 1
ATOM 805 O O . SER A 1 102 ? -9.872 7.004 8.917 1.00 96.50 102 SER A O 1
ATOM 807 N N . VAL A 1 103 ? -11.678 5.748 8.453 1.00 94.56 103 VAL A N 1
ATOM 808 C CA . VAL A 1 103 ? -12.662 6.777 8.835 1.00 94.56 103 VAL A CA 1
ATOM 809 C C . VAL A 1 103 ? -12.656 7.001 10.350 1.00 94.56 103 VAL A C 1
ATOM 811 O O . VAL A 1 103 ? -12.820 8.127 10.814 1.00 94.56 103 VAL A O 1
ATOM 814 N N . VAL A 1 104 ? -12.395 5.941 11.121 1.00 94.50 104 VAL A N 1
ATOM 815 C CA . VAL A 1 104 ? -12.337 5.981 12.588 1.00 94.50 104 VAL A CA 1
ATOM 816 C C . VAL A 1 104 ? -11.091 6.728 13.065 1.00 94.50 104 VAL A C 1
ATOM 818 O O . VAL A 1 104 ? -11.190 7.621 13.902 1.00 94.50 104 VAL A O 1
ATOM 821 N N . ARG A 1 105 ? -9.914 6.390 12.519 1.00 92.75 105 ARG A N 1
ATOM 822 C CA . ARG A 1 105 ? -8.631 6.983 12.939 1.00 92.75 105 ARG A CA 1
ATOM 823 C C . ARG A 1 105 ? -8.258 8.255 12.186 1.00 92.75 105 ARG A C 1
ATOM 825 O O . ARG A 1 105 ? -7.322 8.939 12.584 1.00 92.75 105 ARG A O 1
ATOM 832 N N . LYS A 1 106 ? -8.973 8.572 11.106 1.00 93.31 106 LYS A N 1
ATOM 833 C CA . LYS A 1 106 ? -8.714 9.705 10.207 1.00 93.31 106 LYS A CA 1
ATOM 834 C C . LYS A 1 106 ? -7.290 9.716 9.638 1.00 93.31 106 LYS A C 1
ATOM 836 O O . LYS A 1 106 ? -6.669 10.768 9.504 1.00 93.31 106 LYS A O 1
ATOM 841 N N . GLN A 1 107 ? -6.776 8.539 9.292 1.00 93.06 107 GLN A N 1
ATOM 842 C CA . GLN A 1 107 ? -5.417 8.327 8.787 1.00 93.06 107 GLN A CA 1
ATOM 843 C C . GLN A 1 107 ? -5.439 7.520 7.492 1.00 93.06 107 GLN A C 1
ATOM 845 O O . GLN A 1 107 ? -6.346 6.717 7.277 1.00 93.06 107 GLN A O 1
ATOM 850 N N . SER A 1 108 ? -4.420 7.707 6.656 1.00 93.25 108 SER A N 1
ATOM 851 C CA . SER A 1 108 ? -4.201 6.894 5.460 1.00 93.25 108 SER A CA 1
ATOM 852 C C . SER A 1 108 ? -2.785 6.395 5.332 1.00 93.25 108 SER A C 1
ATOM 854 O O . SER A 1 108 ? -1.858 7.009 5.851 1.00 93.25 108 SER A O 1
ATOM 856 N N . VAL A 1 109 ? -2.665 5.333 4.547 1.00 94.56 109 VAL A N 1
ATOM 857 C CA . VAL A 1 109 ? -1.413 4.803 4.024 1.00 94.56 109 VAL A CA 1
ATOM 858 C C . VAL A 1 109 ? -1.637 4.387 2.569 1.00 94.56 109 VAL A C 1
ATOM 860 O O . VAL A 1 109 ? -2.776 4.107 2.168 1.00 94.56 109 VAL A O 1
ATOM 863 N N . ARG A 1 110 ? -0.569 4.413 1.779 1.00 92.75 110 ARG A N 1
ATOM 864 C CA . ARG A 1 110 ? -0.550 3.991 0.380 1.00 92.75 110 ARG A CA 1
ATOM 865 C C . ARG A 1 110 ? 0.445 2.867 0.148 1.00 92.75 110 ARG A C 1
ATOM 867 O O . ARG A 1 110 ? 1.511 2.903 0.798 1.00 92.75 110 ARG A O 1
#

Sequence (110 aa):
MAQALVDLLRDNFKEAVLSSHSHRGDEVVVVRRESVQEICRFLKDGEARMQLLRYIACVDLLTYDTEMTGGGALASNEVPAYDLAKKAPREPRFQLGYNVYSVVRKQSVR

Mean predicted aligned error: 7.5 Å

Nearest PDB structures (foldseek):
  8qby-assembly1_C  TM=9.166E-01  e=8.995E-04  Paracoccus denitrificans PD1222
  7zmg-assembly1_G  TM=9.148E-01  e=1.085E-03  Thermochaetoides thermophila DSM 1495
  7z84-assembly1_C  TM=8.109E-01  e=5.162E-03  Escherichia coli BL21(DE3)
  7z80-assembly1_C  TM=7.483E-01  e=2.766E-03  Escherichia coli BL21(DE3)
  7nyv-assembly1_D  TM=7.314E-01  e=5.848E-03  Escherichia coli B